Protein AF-A0A1X7S0S1-F1 (afdb_monomer_lite)

InterPro domains:
  IPR001589 Actinin-type actin-binding domain, conserved site [PS00019] (12-21)
  IPR001715 Calponin homology domain [PF00307] (11-56)
  IPR001715 Calponin homology domain [PS50021] (10-71)
  IPR036872 CH domain superfamily [G3DSA:1.10.418.10] (1-70)
  IPR036872 CH domain superfamily [SSF47576] (4-65)

pLDDT: mean 80.14, std 15.74, range [41.91, 95.69]

Sequence (71 aa):
MAVLEQSWIKVQEKTFGKWLNNKLLARNVEITNLVTDLSDGVALIHLLEILSQESLGRYAARPKLRGGKSN

Foldseek 3Di:
DVVVVVVVVVVVQVVVQVVLQVQCVVVVDHDPDPCVVCVQVLSVQSSVCSVVVDNPDDDDSGDPPPPDDDD

Secondary structure (DSSP, 8-state):
-HHHHHHHHHHHHHHHHHHHHHHHGGGT---S-HHHHTTTSHHHHHHHHHHHSS------SS---------

Organism: Zymoseptoria tritici (strain ST99CH_3D7) (NCBI:txid1276538)

Structure (mmCIF, N/CA/C/O backbone):
data_AF-A0A1X7S0S1-F1
#
_entry.id   AF-A0A1X7S0S1-F1
#
loop_
_atom_site.group_PDB
_atom_site.id
_atom_site.type_symbol
_atom_site.label_atom_id
_atom_site.label_alt_id
_atom_site.label_comp_id
_atom_site.label_asym_id
_atom_site.label_entity_id
_atom_site.label_seq_id
_atom_site.pdbx_PDB_ins_code
_atom_site.Cartn_x
_atom_site.Cartn_y
_atom_site.Cartn_z
_atom_site.occupancy
_atom_site.B_iso_or_equiv
_atom_site.auth_seq_id
_atom_site.auth_comp_id
_atom_site.auth_asym_id
_atom_site.auth_atom_id
_atom_site.pdbx_PDB_model_num
ATOM 1 N N . MET A 1 1 ? 10.319 1.420 -28.856 1.00 56.22 1 MET A N 1
ATOM 2 C CA . MET A 1 1 ? 9.154 1.988 -28.143 1.00 56.22 1 MET A CA 1
ATOM 3 C C . MET A 1 1 ? 8.739 1.144 -26.935 1.00 56.22 1 MET A C 1
ATOM 5 O O . MET A 1 1 ? 8.808 1.666 -25.835 1.00 56.22 1 MET A O 1
ATOM 9 N N . ALA A 1 2 ? 8.450 -0.158 -27.081 1.00 62.19 2 ALA A N 1
ATOM 10 C CA . ALA A 1 2 ? 7.963 -1.012 -25.978 1.00 62.19 2 ALA A CA 1
ATOM 11 C C . ALA A 1 2 ? 8.890 -1.143 -24.742 1.00 62.19 2 ALA A C 1
ATOM 13 O O . ALA A 1 2 ? 8.415 -1.239 -23.617 1.00 62.19 2 ALA A O 1
ATOM 14 N N . VAL A 1 3 ? 10.218 -1.124 -24.917 1.00 61.50 3 VAL A N 1
ATOM 15 C CA . VAL A 1 3 ? 11.176 -1.282 -23.797 1.00 61.50 3 VAL A CA 1
ATOM 16 C C . VAL A 1 3 ? 11.173 -0.075 -22.849 1.00 61.50 3 VAL A C 1
ATOM 18 O O . VAL A 1 3 ? 11.264 -0.243 -21.634 1.00 61.50 3 VAL A O 1
ATOM 21 N N . LEU A 1 4 ? 11.035 1.141 -23.390 1.00 63.25 4 LEU A N 1
ATOM 22 C CA . LEU A 1 4 ? 10.968 2.364 -22.584 1.00 63.25 4 LEU A CA 1
ATOM 23 C C . LEU A 1 4 ? 9.662 2.410 -21.789 1.00 63.25 4 LEU A C 1
ATOM 25 O O . LEU A 1 4 ? 9.688 2.672 -20.591 1.00 63.25 4 LEU A O 1
ATOM 29 N N . GLU A 1 5 ? 8.542 2.071 -22.420 1.00 65.25 5 GLU A N 1
ATOM 30 C CA . GLU A 1 5 ? 7.232 2.005 -21.769 1.00 65.25 5 GLU A CA 1
ATOM 31 C C . GLU A 1 5 ? 7.224 1.007 -20.598 1.00 65.25 5 GLU A C 1
ATOM 33 O O . GLU A 1 5 ? 6.830 1.358 -19.487 1.00 65.25 5 GLU A O 1
ATOM 38 N N . GLN A 1 6 ? 7.812 -0.183 -20.777 1.00 72.12 6 GLN A N 1
ATOM 39 C CA . GLN A 1 6 ? 7.980 -1.155 -19.689 1.00 72.12 6 GLN A CA 1
ATOM 40 C C . GLN A 1 6 ? 8.873 -0.649 -18.545 1.00 72.12 6 GLN A C 1
ATOM 42 O O . GLN A 1 6 ? 8.665 -1.020 -17.388 1.00 72.12 6 GLN A O 1
ATOM 47 N N . SER A 1 7 ? 9.875 0.185 -18.839 1.00 81.12 7 SER A N 1
ATOM 48 C CA . SER A 1 7 ? 10.737 0.765 -17.804 1.00 81.12 7 SER A CA 1
ATOM 49 C C . SER A 1 7 ? 9.998 1.808 -16.961 1.00 81.12 7 SER A C 1
ATOM 51 O O . SER A 1 7 ? 10.077 1.767 -15.733 1.00 81.12 7 SER A O 1
ATOM 53 N N . TRP A 1 8 ? 9.209 2.675 -17.601 1.00 85.50 8 TRP A N 1
ATOM 54 C CA . TRP A 1 8 ? 8.399 3.687 -16.921 1.00 85.50 8 TRP A CA 1
ATOM 55 C C . TRP A 1 8 ? 7.301 3.057 -16.066 1.00 85.50 8 TRP A C 1
ATOM 57 O O . TRP A 1 8 ? 7.130 3.464 -14.917 1.00 85.50 8 TRP A O 1
AT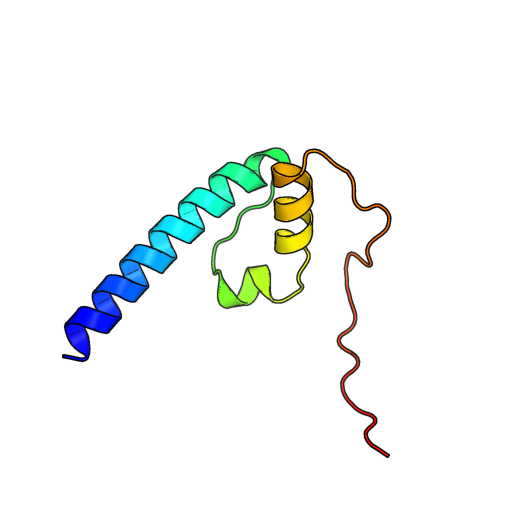OM 67 N N . ILE A 1 9 ? 6.647 2.004 -16.566 1.00 87.56 9 ILE A N 1
ATOM 68 C CA . ILE A 1 9 ? 5.664 1.226 -15.799 1.00 87.56 9 ILE A CA 1
ATOM 69 C C . ILE A 1 9 ? 6.304 0.657 -14.525 1.00 87.56 9 ILE A C 1
ATOM 71 O O . ILE A 1 9 ? 5.767 0.840 -13.438 1.00 87.56 9 ILE A O 1
ATOM 75 N N . LYS A 1 10 ? 7.503 0.062 -14.614 1.00 86.81 10 LYS A N 1
ATOM 76 C CA . LYS A 1 10 ? 8.216 -0.468 -13.434 1.00 86.81 10 LYS A CA 1
ATOM 77 C C . LYS A 1 10 ? 8.597 0.614 -12.423 1.00 86.81 10 LYS A C 1
ATOM 79 O O . LYS A 1 10 ? 8.602 0.356 -11.218 1.00 86.81 10 LYS A O 1
ATOM 84 N N . VAL A 1 11 ? 8.958 1.812 -12.885 1.00 90.50 11 VAL A N 1
ATOM 85 C CA . VAL A 1 11 ? 9.256 2.940 -11.987 1.00 90.50 11 VAL A CA 1
ATOM 86 C C . VAL A 1 11 ? 7.987 3.407 -11.277 1.00 90.50 11 VAL A C 1
ATOM 88 O O . VAL A 1 11 ? 8.021 3.614 -10.061 1.00 90.50 11 VAL A O 1
ATOM 91 N N . GLN A 1 12 ? 6.870 3.528 -11.998 1.00 90.50 12 GLN A N 1
ATOM 92 C CA . GLN A 1 12 ? 5.574 3.888 -11.417 1.00 90.50 12 GLN A CA 1
ATOM 93 C C . GLN A 1 12 ? 5.116 2.850 -10.394 1.00 90.50 12 GLN A C 1
ATOM 95 O O . GLN A 1 12 ? 4.771 3.217 -9.274 1.00 90.50 12 GLN A O 1
ATOM 100 N N . GLU A 1 13 ? 5.211 1.568 -10.738 1.00 90.69 13 GLU A N 1
ATOM 101 C CA . GLU A 1 13 ? 4.854 0.451 -9.867 1.00 90.69 13 GLU A CA 1
ATOM 102 C C . GLU A 1 13 ? 5.646 0.492 -8.552 1.00 90.69 13 GLU A C 1
ATOM 104 O O . GLU A 1 13 ? 5.068 0.485 -7.466 1.00 90.6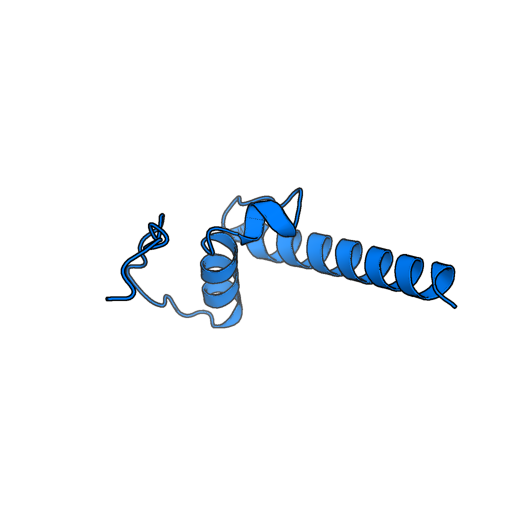9 13 GLU A O 1
ATOM 109 N N . LYS A 1 14 ? 6.975 0.644 -8.627 1.00 90.75 14 LYS A N 1
ATOM 110 C CA . LYS A 1 14 ? 7.833 0.743 -7.433 1.00 90.75 14 LYS A CA 1
ATOM 111 C C . LYS A 1 14 ? 7.542 1.980 -6.595 1.00 90.75 14 LYS A C 1
ATOM 113 O O . LYS A 1 14 ? 7.581 1.914 -5.367 1.00 90.75 14 LYS A O 1
ATOM 118 N N . THR A 1 15 ? 7.310 3.114 -7.247 1.00 94.25 15 THR A N 1
ATOM 119 C CA . THR A 1 15 ? 7.046 4.380 -6.554 1.00 94.25 15 THR A CA 1
ATOM 120 C C . THR A 1 15 ? 5.715 4.307 -5.822 1.00 94.25 15 THR A C 1
ATOM 122 O O . THR A 1 15 ? 5.651 4.617 -4.633 1.00 94.25 15 THR A O 1
ATOM 125 N N . PHE A 1 16 ? 4.679 3.817 -6.504 1.00 92.88 16 PHE A N 1
ATOM 126 C CA . PHE A 1 16 ? 3.364 3.624 -5.918 1.00 92.88 16 PHE A CA 1
ATOM 127 C C . PHE A 1 16 ? 3.401 2.588 -4.793 1.00 92.88 16 PHE A C 1
ATOM 129 O O . PHE A 1 16 ? 2.914 2.880 -3.708 1.00 92.88 16 PHE A O 1
ATOM 136 N N . GLY A 1 17 ? 4.068 1.446 -4.985 1.00 94.19 17 GLY A N 1
ATOM 137 C CA . GLY A 1 17 ? 4.223 0.424 -3.945 1.00 94.19 17 GLY A CA 1
ATOM 138 C C . GLY A 1 17 ? 4.896 0.952 -2.675 1.00 94.19 17 GLY A C 1
ATOM 139 O O . GLY A 1 17 ? 4.392 0.744 -1.573 1.00 94.19 17 GLY A O 1
ATOM 140 N N . LYS A 1 18 ? 5.984 1.724 -2.806 1.00 94.75 18 LYS A N 1
ATOM 141 C CA . LYS A 1 18 ? 6.641 2.360 -1.648 1.00 94.75 18 LYS A CA 1
ATOM 142 C C . LYS A 1 18 ? 5.739 3.368 -0.943 1.00 94.75 18 LYS A C 1
ATOM 144 O O . LYS A 1 18 ? 5.695 3.395 0.285 1.00 94.75 18 LYS A O 1
ATOM 149 N N . TRP A 1 19 ? 5.045 4.206 -1.709 1.00 95.56 19 TRP A N 1
ATOM 150 C CA . TRP A 1 19 ? 4.118 5.186 -1.151 1.00 95.56 19 TRP A CA 1
ATOM 151 C C . TRP A 1 19 ? 2.960 4.504 -0.413 1.00 95.56 19 TRP 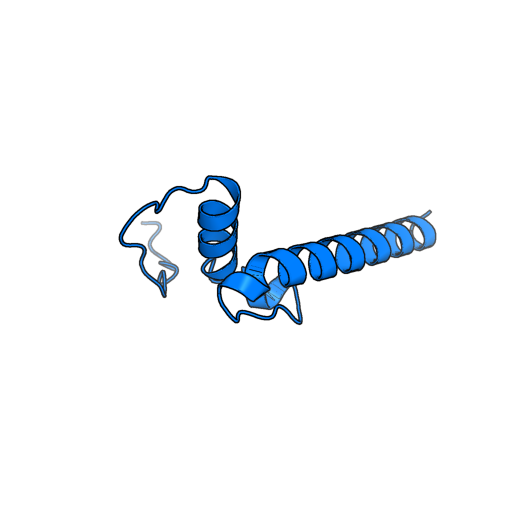A C 1
ATOM 153 O O . TRP A 1 19 ? 2.622 4.897 0.703 1.00 95.56 19 TRP A O 1
ATOM 163 N N . LEU A 1 20 ? 2.412 3.439 -0.997 1.00 95.31 20 LEU A N 1
ATOM 164 C CA . LEU A 1 20 ? 1.329 2.651 -0.428 1.00 95.31 20 LEU A CA 1
ATOM 165 C C . LEU A 1 20 ? 1.752 2.013 0.904 1.00 95.31 20 LEU A C 1
ATOM 167 O O . LEU A 1 20 ? 1.060 2.186 1.904 1.00 95.31 20 LEU A O 1
ATOM 171 N N . ASN A 1 21 ? 2.932 1.385 0.949 1.00 95.38 21 ASN A N 1
ATOM 172 C CA . ASN A 1 21 ? 3.500 0.819 2.178 1.00 95.38 21 ASN A CA 1
ATOM 173 C C . ASN A 1 21 ? 3.744 1.872 3.260 1.00 95.38 21 ASN A C 1
ATOM 175 O O . ASN A 1 21 ? 3.479 1.623 4.432 1.00 95.38 21 ASN A O 1
ATOM 179 N N . ASN A 1 22 ? 4.189 3.075 2.887 1.00 95.69 22 ASN A N 1
ATOM 180 C CA . ASN A 1 22 ? 4.353 4.163 3.849 1.00 95.69 22 ASN A CA 1
ATOM 181 C C . ASN A 1 22 ? 3.017 4.575 4.490 1.00 95.69 22 ASN A C 1
ATOM 183 O O . ASN A 1 22 ? 2.967 4.808 5.696 1.00 95.69 22 ASN A O 1
ATOM 187 N N . LYS A 1 23 ? 1.932 4.631 3.706 1.00 94.44 23 LYS A N 1
ATOM 188 C CA . LYS A 1 23 ? 0.593 4.939 4.229 1.00 94.44 23 LYS A CA 1
ATOM 189 C C . LYS A 1 23 ? 0.047 3.804 5.090 1.00 94.44 23 LYS A C 1
ATOM 191 O O . LYS A 1 23 ? -0.415 4.048 6.202 1.00 94.44 23 LYS A O 1
ATOM 196 N N . LEU A 1 24 ? 0.133 2.572 4.600 1.00 93.44 24 LEU A N 1
ATOM 197 C CA . LEU A 1 24 ? -0.444 1.392 5.244 1.00 93.44 24 LEU A CA 1
ATOM 198 C C . LEU A 1 24 ? 0.329 0.907 6.480 1.00 93.44 24 LEU A C 1
ATOM 200 O O . LEU A 1 24 ? -0.231 0.155 7.281 1.00 93.44 24 LEU A O 1
ATOM 204 N N . LEU A 1 25 ? 1.540 1.425 6.721 1.00 93.25 25 LEU A N 1
ATOM 205 C CA . LEU A 1 25 ? 2.284 1.224 7.969 1.00 93.25 25 LEU A CA 1
ATOM 206 C C . LEU A 1 25 ? 1.435 1.564 9.208 1.00 93.25 25 LEU A C 1
ATOM 208 O O . LEU A 1 25 ? 1.484 0.851 10.206 1.00 93.25 25 LEU A O 1
ATOM 212 N N . ALA A 1 26 ? 0.588 2.598 9.127 1.00 89.56 26 ALA A N 1
ATOM 213 C CA . ALA A 1 26 ? -0.317 3.000 10.210 1.00 89.56 26 ALA A CA 1
ATOM 214 C C . ALA A 1 26 ? -1.352 1.919 10.591 1.00 89.56 26 ALA A C 1
ATOM 216 O O . ALA A 1 26 ? -1.952 1.980 11.665 1.00 89.56 26 ALA A O 1
ATOM 217 N N . ARG A 1 27 ? -1.578 0.935 9.714 1.00 87.44 27 ARG A N 1
ATOM 218 C CA . ARG A 1 27 ? -2.468 -0.216 9.925 1.00 87.44 27 ARG A CA 1
ATOM 219 C C . ARG A 1 27 ? -1.708 -1.541 10.023 1.00 87.44 27 ARG A C 1
ATOM 221 O O . ARG A 1 27 ? -2.348 -2.585 10.086 1.00 87.44 27 ARG A O 1
ATOM 228 N N . ASN A 1 28 ? -0.372 -1.501 10.062 1.00 90.62 28 ASN A N 1
ATOM 229 C CA . ASN A 1 28 ? 0.500 -2.676 10.059 1.00 90.62 28 ASN A CA 1
ATOM 230 C C . ASN A 1 28 ? 0.227 -3.622 8.869 1.00 90.62 28 ASN A C 1
ATOM 232 O O . ASN A 1 28 ? 0.283 -4.843 9.009 1.00 90.62 28 ASN A O 1
ATOM 236 N N . VAL A 1 29 ? -0.111 -3.040 7.711 1.00 90.56 29 VAL A N 1
ATOM 237 C CA . VAL A 1 29 ? -0.328 -3.749 6.444 1.00 90.56 29 VAL A CA 1
ATOM 238 C C . VAL A 1 29 ? 0.849 -3.460 5.518 1.00 90.56 29 VAL A C 1
ATOM 240 O O . VAL A 1 29 ? 1.228 -2.303 5.335 1.00 90.56 29 VAL A O 1
ATOM 243 N N . GLU A 1 30 ? 1.400 -4.512 4.918 1.00 92.94 30 GLU A N 1
ATOM 244 C CA . GLU A 1 30 ? 2.485 -4.439 3.942 1.00 92.94 30 GLU A CA 1
ATOM 245 C C . GLU A 1 30 ? 2.029 -5.040 2.610 1.00 92.94 30 GLU A C 1
ATOM 247 O O . GLU A 1 30 ? 1.401 -6.097 2.565 1.00 92.94 30 GLU A O 1
ATOM 252 N N . ILE A 1 31 ? 2.348 -4.340 1.528 1.00 92.31 31 ILE A N 1
ATOM 253 C CA . ILE A 1 31 ? 2.024 -4.683 0.150 1.00 92.31 31 ILE A CA 1
ATOM 254 C C . ILE A 1 31 ? 3.316 -5.085 -0.550 1.00 92.31 31 ILE A C 1
ATOM 256 O O . ILE A 1 31 ? 4.254 -4.291 -0.684 1.00 92.31 31 ILE A O 1
ATOM 260 N N . THR A 1 32 ? 3.346 -6.332 -1.005 1.00 91.06 32 THR A N 1
ATOM 261 C CA . THR A 1 32 ? 4.494 -6.950 -1.677 1.00 91.06 32 THR A CA 1
ATOM 262 C C . THR A 1 32 ? 4.261 -7.035 -3.185 1.00 91.06 32 THR A C 1
ATOM 264 O O . THR A 1 32 ? 5.199 -6.890 -3.970 1.00 91.06 32 THR A O 1
ATOM 267 N N . ASN A 1 33 ? 3.008 -7.225 -3.606 1.00 90.62 33 ASN A N 1
ATOM 268 C CA . ASN A 1 33 ? 2.593 -7.262 -5.002 1.00 90.62 33 ASN A CA 1
ATOM 269 C C . ASN A 1 33 ? 1.282 -6.485 -5.178 1.00 90.62 33 ASN A C 1
ATOM 271 O O . ASN A 1 33 ? 0.226 -6.878 -4.689 1.00 90.62 33 ASN A O 1
ATOM 275 N N . LEU A 1 34 ? 1.345 -5.383 -5.931 1.00 89.31 34 LEU A N 1
ATOM 276 C CA . LEU A 1 34 ? 0.203 -4.489 -6.134 1.00 89.31 34 LEU A CA 1
ATOM 277 C C . LEU A 1 34 ? -1.007 -5.175 -6.778 1.00 89.31 34 LEU A C 1
ATOM 279 O O . LEU A 1 34 ? -2.134 -4.789 -6.497 1.00 89.31 34 LEU A O 1
ATOM 283 N N . VAL A 1 35 ? -0.803 -6.170 -7.642 1.00 87.12 35 VAL A N 1
ATOM 284 C CA . VAL A 1 35 ? -1.907 -6.837 -8.345 1.00 87.12 35 VAL A CA 1
ATOM 285 C C . VAL A 1 35 ? -2.653 -7.771 -7.403 1.00 87.12 35 VAL A C 1
ATOM 287 O O . VAL A 1 35 ? -3.881 -7.763 -7.378 1.00 87.12 35 VAL A O 1
ATOM 290 N N . THR A 1 36 ? -1.930 -8.575 -6.624 1.00 88.81 36 THR A N 1
ATOM 291 C CA . THR A 1 36 ? -2.551 -9.554 -5.724 1.00 88.81 36 THR A CA 1
ATOM 292 C C . THR A 1 36 ? -3.079 -8.900 -4.460 1.00 88.81 36 THR A C 1
ATOM 294 O O . THR A 1 36 ? -4.204 -9.180 -4.055 1.00 88.81 36 THR A O 1
ATOM 297 N N . ASP A 1 37 ? -2.317 -7.986 -3.869 1.00 88.69 37 ASP A N 1
ATOM 298 C CA . ASP A 1 37 ? -2.601 -7.489 -2.521 1.00 88.69 37 ASP A CA 1
ATOM 299 C C . ASP A 1 37 ? -3.655 -6.373 -2.529 1.00 88.69 37 ASP A C 1
ATOM 301 O O . ASP A 1 37 ? -4.268 -6.082 -1.506 1.00 88.69 37 ASP A O 1
ATOM 305 N N . LEU A 1 38 ? -3.905 -5.759 -3.692 1.00 90.31 38 LEU A N 1
ATOM 306 C CA . LEU A 1 38 ? -5.028 -4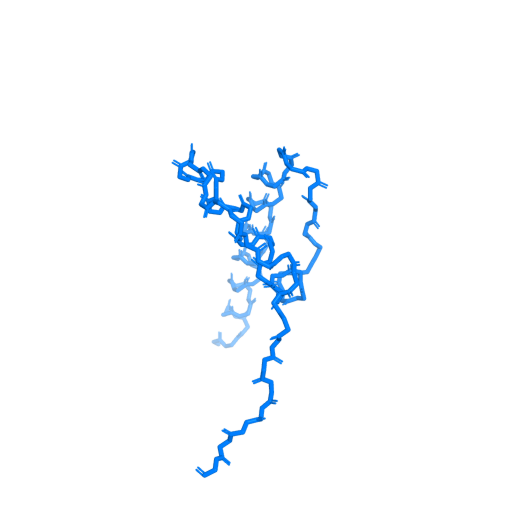.838 -3.885 1.00 90.31 38 LEU A CA 1
ATOM 307 C C . LEU A 1 38 ? -6.298 -5.538 -4.394 1.00 90.31 38 LEU A C 1
ATOM 309 O O . LEU A 1 38 ? -7.350 -4.903 -4.455 1.00 90.31 38 LEU A O 1
ATOM 313 N N . SER A 1 39 ? -6.222 -6.819 -4.777 1.00 90.56 39 SER A N 1
ATOM 314 C CA . SER A 1 39 ? -7.310 -7.506 -5.493 1.00 90.56 39 SER A CA 1
ATOM 315 C C . SER A 1 39 ? -8.578 -7.718 -4.663 1.00 90.56 39 SER A C 1
ATOM 317 O O . SER A 1 39 ? -9.676 -7.754 -5.219 1.00 90.56 39 SER A O 1
ATOM 319 N N . ASP A 1 40 ? -8.449 -7.833 -3.340 1.00 84.44 40 ASP A N 1
ATOM 320 C CA . ASP A 1 40 ? -9.577 -8.017 -2.422 1.00 84.44 40 ASP A CA 1
ATOM 321 C C . ASP A 1 40 ? -10.216 -6.692 -1.963 1.00 84.44 40 ASP A C 1
ATOM 323 O O . ASP A 1 40 ? -11.266 -6.698 -1.315 1.00 84.44 40 ASP A O 1
ATOM 327 N N . GLY A 1 41 ? -9.599 -5.558 -2.319 1.00 87.25 41 GLY A N 1
ATOM 328 C CA . GLY A 1 41 ? -10.046 -4.206 -1.993 1.00 87.25 41 GLY A CA 1
ATOM 329 C C . GLY A 1 41 ? -9.816 -3.766 -0.543 1.00 87.25 41 GLY A C 1
ATOM 330 O O . GLY A 1 41 ? -10.061 -2.601 -0.230 1.00 87.25 41 GLY A O 1
ATOM 331 N N . VAL A 1 42 ? -9.315 -4.627 0.347 1.00 88.69 42 VAL A N 1
ATOM 332 C CA . VAL A 1 42 ? -9.165 -4.308 1.780 1.00 88.69 42 VAL A CA 1
ATOM 333 C C . VAL A 1 42 ? -8.084 -3.250 1.994 1.00 88.69 42 VAL A C 1
ATOM 335 O O . VAL A 1 42 ? -8.303 -2.258 2.693 1.00 88.69 42 VAL A O 1
ATOM 338 N N . ALA A 1 43 ? -6.939 -3.404 1.327 1.00 90.19 43 ALA A N 1
ATOM 339 C CA . ALA A 1 43 ? -5.861 -2.419 1.363 1.00 90.19 43 ALA A CA 1
ATOM 340 C C . ALA A 1 43 ? -6.293 -1.052 0.796 1.00 90.19 43 ALA A C 1
ATOM 342 O O . ALA A 1 43 ? -5.873 -0.011 1.302 1.00 90.19 43 ALA A O 1
ATOM 343 N N . LEU A 1 44 ? -7.174 -1.042 -0.213 1.00 91.31 44 LEU A N 1
ATOM 344 C CA . LEU A 1 44 ? -7.716 0.190 -0.798 1.00 91.31 44 LEU A CA 1
ATOM 345 C C . LEU A 1 44 ? -8.645 0.918 0.174 1.00 91.31 44 LEU A C 1
ATOM 347 O O . LEU A 1 44 ? -8.587 2.139 0.275 1.00 91.31 44 LEU A O 1
ATOM 351 N N . ILE A 1 45 ? -9.462 0.179 0.922 1.00 90.25 45 ILE A N 1
ATOM 352 C CA . ILE A 1 45 ? -10.318 0.746 1.966 1.00 90.25 45 ILE A CA 1
ATOM 353 C C . ILE A 1 45 ? -9.464 1.378 3.068 1.00 90.25 45 ILE A C 1
ATOM 355 O O . ILE A 1 45 ? -9.688 2.532 3.425 1.00 90.25 45 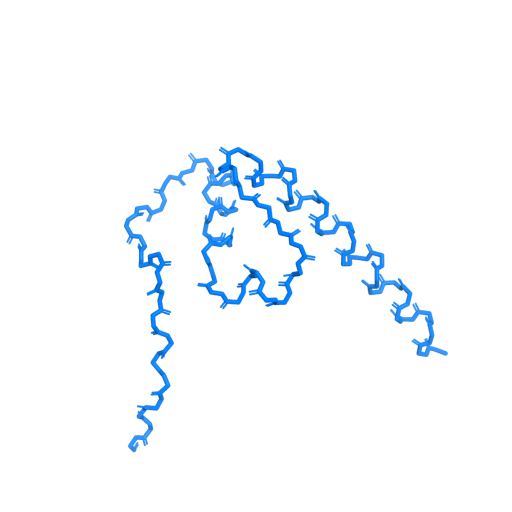ILE A O 1
ATOM 359 N N . HIS A 1 46 ? -8.445 0.667 3.563 1.00 89.44 46 HIS A N 1
ATOM 360 C CA . HIS A 1 46 ? -7.525 1.224 4.557 1.00 89.44 46 HIS A CA 1
ATOM 361 C C . HIS A 1 46 ? -6.831 2.489 4.056 1.00 89.44 46 HIS A C 1
ATOM 363 O O . HIS A 1 46 ? -6.731 3.467 4.798 1.00 89.44 46 HIS A O 1
ATOM 369 N N . LEU A 1 47 ? -6.384 2.486 2.798 1.00 92.19 47 LEU A N 1
ATOM 370 C CA . LEU A 1 47 ? -5.797 3.663 2.174 1.00 92.19 47 LEU A CA 1
ATOM 371 C C . LEU A 1 47 ? -6.789 4.832 2.146 1.00 92.19 47 LEU A C 1
ATOM 373 O O . LEU A 1 47 ? -6.416 5.941 2.520 1.00 92.19 47 LEU A O 1
ATOM 377 N N . LEU A 1 48 ? -8.036 4.595 1.730 1.00 90.94 48 LEU A N 1
ATOM 378 C CA . LEU A 1 48 ? -9.067 5.631 1.671 1.00 90.94 48 LEU A CA 1
ATOM 379 C C . LEU A 1 48 ? -9.331 6.249 3.045 1.00 90.94 48 LEU A C 1
ATOM 381 O O . LEU A 1 48 ? -9.316 7.469 3.140 1.00 90.94 48 LEU A O 1
ATOM 385 N N . GLU A 1 49 ? -9.475 5.443 4.100 1.00 90.25 49 GLU A N 1
ATOM 386 C CA . GLU A 1 49 ? -9.664 5.953 5.468 1.00 90.25 49 GLU A CA 1
ATOM 387 C C . GLU A 1 49 ? -8.475 6.798 5.954 1.00 90.25 49 GLU A C 1
ATOM 389 O O . GLU A 1 49 ? -8.651 7.812 6.628 1.00 90.25 49 GLU A O 1
ATOM 394 N N . ILE A 1 50 ? -7.245 6.397 5.610 1.00 91.12 50 ILE A N 1
ATOM 395 C CA . ILE A 1 50 ? -6.037 7.158 5.961 1.00 91.12 50 ILE A CA 1
ATOM 396 C C . ILE A 1 50 ? -6.007 8.505 5.226 1.00 91.12 50 ILE A C 1
ATOM 398 O O . ILE A 1 50 ? -5.586 9.509 5.801 1.00 91.12 50 ILE A O 1
ATOM 402 N N . LEU A 1 51 ? -6.413 8.532 3.954 1.00 89.56 51 LEU A N 1
ATOM 403 C CA . LEU A 1 51 ? -6.388 9.741 3.130 1.00 89.56 51 LEU A CA 1
ATOM 404 C C . LEU A 1 51 ? -7.528 10.707 3.464 1.00 89.56 51 LEU A C 1
ATOM 406 O O . LEU A 1 51 ? -7.296 11.914 3.467 1.00 89.56 51 LEU A O 1
ATOM 410 N N . SER A 1 52 ? -8.731 10.196 3.736 1.00 89.88 52 SER A N 1
ATOM 411 C CA . SER A 1 52 ? -9.892 11.016 4.099 1.00 89.88 52 SER A CA 1
ATOM 412 C C . SER A 1 52 ? -9.870 11.464 5.559 1.00 89.88 52 SER A C 1
ATOM 414 O O . SER A 1 52 ? -10.563 12.414 5.898 1.00 89.88 52 SER A O 1
ATOM 416 N N . GLN A 1 53 ? -9.087 10.794 6.415 1.00 84.50 53 GLN A N 1
ATOM 417 C CA . GLN A 1 53 ? -9.155 10.920 7.878 1.00 84.50 53 GLN A CA 1
ATOM 418 C C . GLN A 1 53 ? -10.544 10.593 8.455 1.00 84.50 53 GLN A C 1
ATOM 420 O O . GLN A 1 53 ? -10.848 10.934 9.597 1.00 84.50 53 GLN A O 1
ATOM 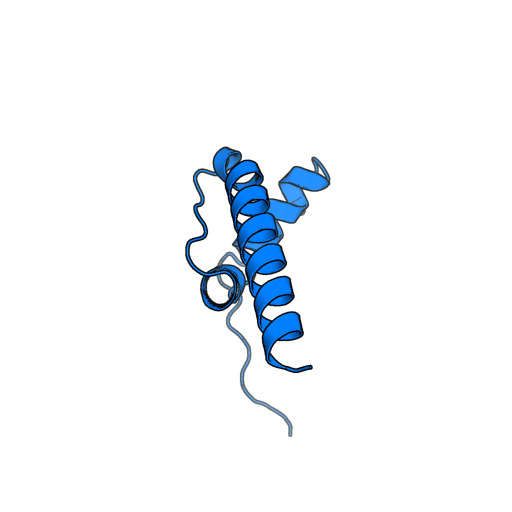425 N N . GLU A 1 54 ? -11.375 9.888 7.689 1.00 80.31 54 GLU A N 1
ATOM 426 C CA . GLU A 1 54 ? -12.721 9.479 8.071 1.00 80.31 54 GLU A CA 1
ATOM 427 C C . GLU A 1 54 ? -12.815 7.954 8.074 1.00 80.31 54 GLU A C 1
ATOM 429 O O . GLU A 1 54 ? -12.292 7.278 7.187 1.00 80.31 54 GLU A O 1
ATOM 434 N N . SER A 1 55 ? -13.526 7.395 9.056 1.00 76.38 55 SER A N 1
ATOM 435 C CA . SER A 1 55 ? -13.911 5.987 8.986 1.00 76.38 55 SER A CA 1
ATOM 436 C C . SER A 1 55 ? -15.164 5.873 8.132 1.00 76.38 55 SER A C 1
ATOM 438 O O . SER A 1 55 ? -16.223 6.368 8.507 1.00 76.38 55 SER A O 1
ATOM 440 N N . LEU A 1 56 ? -15.066 5.181 7.003 1.00 75.00 56 LEU A N 1
ATOM 441 C CA . LEU A 1 56 ? -16.213 4.899 6.134 1.00 75.00 56 LEU A CA 1
ATOM 442 C C . LEU A 1 56 ? -17.089 3.720 6.667 1.00 75.00 56 LEU A C 1
ATOM 444 O O . LEU A 1 56 ? -17.992 3.246 5.978 1.00 75.00 56 LEU A O 1
ATOM 448 N N . GLY A 1 57 ? -16.882 3.262 7.914 1.00 70.25 57 GLY A N 1
ATOM 449 C CA . GLY A 1 57 ? -17.787 2.356 8.636 1.00 70.25 57 GLY A CA 1
ATOM 450 C C . GLY A 1 57 ? -17.535 0.850 8.448 1.00 70.25 57 GLY A C 1
ATOM 451 O O . GLY A 1 57 ? -16.405 0.390 8.320 1.00 70.25 57 GLY A O 1
ATOM 452 N N . ARG A 1 58 ? -18.597 0.029 8.524 1.00 60.44 58 ARG A N 1
ATOM 453 C CA . ARG A 1 58 ? -18.505 -1.441 8.397 1.00 60.44 58 ARG A CA 1
ATOM 454 C C . ARG A 1 58 ? -18.406 -1.851 6.927 1.00 60.44 58 ARG A C 1
ATOM 456 O O . ARG A 1 58 ? -19.423 -1.959 6.247 1.00 60.44 58 ARG A O 1
ATOM 463 N N . TYR A 1 59 ? -17.208 -2.186 6.468 1.00 64.19 59 TYR A N 1
ATOM 464 C CA . TYR A 1 59 ? -17.022 -2.896 5.197 1.00 64.19 59 TYR A CA 1
ATOM 465 C C . TYR A 1 59 ? -16.988 -4.396 5.427 1.00 64.19 59 TYR A C 1
ATOM 467 O O . TYR A 1 59 ? -16.544 -4.881 6.471 1.00 64.19 59 TYR A O 1
ATOM 475 N N . ALA A 1 60 ? -17.394 -5.156 4.413 1.00 56.34 60 ALA A N 1
ATOM 476 C CA . ALA A 1 60 ? -17.040 -6.560 4.363 1.00 56.34 60 ALA A CA 1
ATOM 477 C C . ALA A 1 60 ? -15.518 -6.651 4.182 1.00 56.34 60 ALA A C 1
ATOM 479 O O . ALA A 1 60 ? -15.029 -6.462 3.077 1.00 56.34 60 ALA A O 1
ATOM 480 N N . ALA A 1 61 ? -14.776 -6.988 5.243 1.00 55.97 61 ALA A N 1
ATOM 481 C CA . ALA A 1 61 ? -13.331 -7.265 5.184 1.00 55.97 61 ALA A CA 1
ATOM 482 C C . ALA A 1 61 ? -12.969 -8.419 4.221 1.00 55.97 61 ALA A C 1
ATOM 484 O O . ALA A 1 61 ? -11.806 -8.696 3.968 1.00 55.97 61 ALA A O 1
ATOM 485 N N . ARG A 1 62 ? -13.983 -9.118 3.701 1.00 51.00 62 ARG A N 1
ATOM 486 C CA . ARG A 1 62 ? -13.909 -10.070 2.597 1.00 51.00 62 ARG A CA 1
ATOM 487 C C . ARG A 1 62 ? -15.153 -9.899 1.727 1.00 51.00 62 ARG A C 1
ATOM 489 O O . ARG A 1 62 ? -16.155 -10.583 1.973 1.00 51.00 62 ARG A O 1
ATOM 496 N N . PRO A 1 63 ? -15.149 -9.001 0.734 1.00 53.41 63 PRO A N 1
ATOM 497 C CA . PRO A 1 63 ? -16.211 -9.001 -0.250 1.00 53.41 63 PRO A CA 1
ATOM 498 C C . PRO A 1 63 ? -16.082 -10.305 -1.048 1.00 53.41 63 PRO A C 1
ATOM 500 O O . PRO A 1 63 ? -15.136 -10.505 -1.804 1.00 53.41 63 PRO A O 1
ATOM 503 N N . LYS A 1 64 ? -17.013 -11.249 -0.858 1.00 55.03 64 LYS A N 1
ATOM 504 C CA . LYS A 1 64 ? -17.143 -12.374 -1.790 1.00 55.03 64 LYS A CA 1
ATOM 505 C C . LYS A 1 64 ? -17.507 -11.768 -3.142 1.00 55.03 64 LYS A C 1
ATOM 507 O O . LYS A 1 64 ? -18.626 -11.276 -3.290 1.00 55.03 64 LYS A O 1
ATOM 512 N N . LEU A 1 65 ? -16.590 -11.803 -4.110 1.00 53.59 65 LEU A N 1
ATOM 513 C CA . LEU A 1 65 ? -16.932 -11.535 -5.502 1.00 53.59 65 LEU A CA 1
ATOM 514 C C . LEU A 1 65 ? -18.091 -12.464 -5.868 1.00 53.59 65 LEU A C 1
ATOM 516 O O . LEU A 1 65 ? -17.942 -13.686 -5.903 1.00 53.59 65 LEU A O 1
ATOM 520 N N . ARG A 1 66 ? -19.277 -11.886 -6.079 1.00 57.72 66 ARG A N 1
ATOM 521 C CA . ARG A 1 66 ? -20.423 -12.595 -6.649 1.00 57.72 66 ARG A CA 1
ATOM 522 C C . ARG A 1 66 ? -20.102 -12.874 -8.116 1.00 57.72 66 ARG A C 1
ATOM 524 O O . ARG A 1 66 ? -20.533 -12.152 -9.006 1.00 57.72 66 ARG A O 1
ATOM 531 N N . GLY A 1 67 ? -19.317 -13.918 -8.354 1.00 61.34 67 GLY A N 1
ATOM 532 C CA . GLY A 1 67 ? -19.267 -14.572 -9.649 1.00 61.34 67 GLY A CA 1
ATOM 533 C C . GLY A 1 67 ? -20.636 -15.179 -9.948 1.00 61.34 67 GLY A C 1
ATOM 534 O O . GLY A 1 67 ? -21.140 -15.978 -9.163 1.00 61.34 67 GLY A O 1
ATOM 535 N N . GLY A 1 68 ? -21.218 -14.771 -11.075 1.00 53.59 68 GLY A N 1
ATOM 536 C CA . GLY A 1 68 ? -22.296 -15.471 -11.767 1.00 53.59 68 GLY A CA 1
ATOM 537 C C . GLY A 1 68 ? -23.686 -15.335 -11.152 1.00 53.59 68 GLY A C 1
ATOM 538 O O . GLY A 1 68 ? -24.011 -16.056 -10.221 1.00 53.59 68 GLY A O 1
ATOM 539 N N . LYS A 1 69 ? -24.523 -14.478 -11.751 1.00 46.69 69 LYS A N 1
ATOM 540 C CA . LYS A 1 69 ? -25.824 -14.847 -12.350 1.00 46.69 69 LYS A CA 1
ATOM 541 C C . LYS A 1 69 ? -26.219 -13.740 -13.333 1.00 46.69 69 LYS A C 1
ATOM 543 O O . LYS A 1 69 ? -26.866 -12.777 -12.942 1.00 46.69 69 LYS A O 1
ATOM 548 N N . SER A 1 70 ? -25.794 -13.873 -14.589 1.00 43.59 70 SER A N 1
ATOM 549 C CA . SER A 1 70 ? -26.549 -13.291 -15.700 1.00 43.59 70 SER A CA 1
ATOM 550 C C . SER A 1 70 ? -27.589 -14.343 -16.061 1.00 43.59 70 SER A C 1
ATOM 552 O O . SER A 1 70 ? -27.218 -15.431 -16.500 1.00 43.59 70 SER A O 1
ATOM 554 N N . ASN A 1 71 ? -28.844 -14.056 -15.736 1.00 41.91 71 ASN A N 1
ATOM 555 C CA . ASN A 1 71 ? -30.002 -14.736 -16.305 1.00 41.91 71 ASN A CA 1
ATOM 556 C C . ASN A 1 71 ? -30.442 -13.967 -17.548 1.00 41.91 71 ASN A C 1
ATOM 558 O O . ASN A 1 71 ? -30.237 -12.731 -17.539 1.00 41.91 71 ASN A O 1
#

Radius of gyration: 15.53 Å; chains: 1; bounding box: 41×26×38 Å